Protein AF-A0A0E0DWF3-F1 (afdb_monomer)

Foldseek 3Di:
DDDAAEDEDPAPVVLVVLVVCLVVCVCCCVPVVHYYPCNVLSVLSVQLVVLVCCCVVPLVVVCVVPVPPPVSVVSVVVSVVSNVVSVVPNDVVVCVRVVPDDPDD

Sequence (105 aa):
MSSPRSISLVSIPAIRLAAEFVVAITPKVDYDGWVCNKLEDLRRVRRFDDLLTDLQKRILPMLGNNPDDKAALRNLRTCGYAMWSVRQHAHPSLHNLVGFSTPTR

Mean predicted aligned error: 8.83 Å

Secondary structure (DSSP, 8-state):
-PPPPEE---S-GGGTTHHHHHHHHHHHHHTT--EETTHHHHHHHHHHHHHHHHIIIIIHHHHHH-TT-HHHHHHHHHHHHHHHHHHHSS-THHHHHTT--PPP-

Radius of gyration: 17.65 Å; Cα contacts (8 Å, |Δi|>4): 80; chains: 1; bounding box: 38×37×52 Å

Organism: NCBI:txid40149

Structure (mmCIF, N/CA/C/O backbone):
data_AF-A0A0E0DWF3-F1
#
_entry.id   AF-A0A0E0DWF3-F1
#
loop_
_atom_site.group_PDB
_atom_site.id
_atom_site.type_symbol
_atom_site.label_atom_id
_atom_site.label_alt_id
_atom_site.label_comp_id
_atom_site.label_asym_id
_atom_site.label_entity_id
_atom_site.label_seq_id
_atom_site.pdbx_PDB_ins_code
_atom_site.Cartn_x
_atom_site.Cartn_y
_atom_site.Cartn_z
_atom_site.occupancy
_atom_site.B_iso_or_equiv
_atom_site.auth_seq_id
_atom_site.auth_comp_id
_atom_site.auth_asym_id
_atom_site.auth_atom_id
_atom_site.pdbx_PDB_model_num
ATOM 1 N N . MET A 1 1 ? -18.322 13.484 31.517 1.00 48.06 1 MET A N 1
ATOM 2 C CA . MET A 1 1 ? -17.519 13.246 30.299 1.00 48.06 1 MET A CA 1
ATOM 3 C C . MET A 1 1 ? -17.926 11.898 29.737 1.00 48.06 1 MET A C 1
ATOM 5 O O . MET A 1 1 ? -17.796 10.907 30.442 1.00 48.06 1 MET A O 1
ATOM 9 N N . SER A 1 2 ? -18.509 11.867 28.541 1.00 61.03 2 SER A N 1
ATOM 1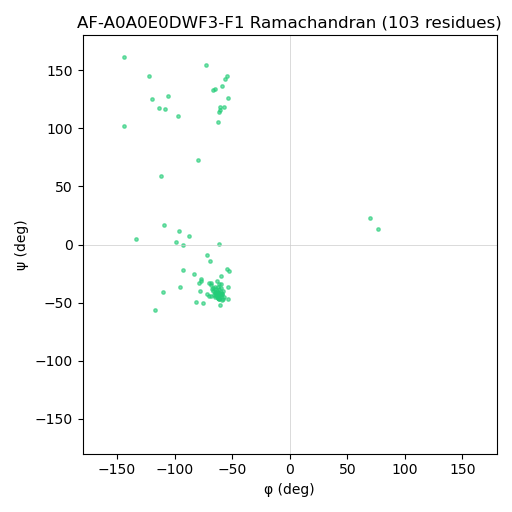0 C CA . SER A 1 2 ? -18.847 10.625 27.838 1.00 61.03 2 SER A CA 1
ATOM 11 C C . SER A 1 2 ? -17.555 9.883 27.497 1.00 61.03 2 SER A C 1
ATOM 13 O O . SER A 1 2 ? -16.606 10.507 27.024 1.00 61.03 2 SER A O 1
ATOM 15 N N . SER A 1 3 ? -17.497 8.574 27.744 1.00 63.84 3 SER A N 1
ATOM 16 C CA . SER A 1 3 ? -16.345 7.757 27.353 1.00 63.84 3 SER A CA 1
ATOM 17 C C . SER A 1 3 ? -16.081 7.878 25.843 1.00 63.84 3 SER A C 1
ATOM 19 O O . SER A 1 3 ? -17.044 7.948 25.070 1.00 63.84 3 SER A O 1
ATOM 21 N N . PRO A 1 4 ? -14.807 7.906 25.405 1.00 76.25 4 PRO A N 1
ATOM 22 C CA . PRO A 1 4 ? -14.476 7.985 23.989 1.00 76.25 4 PRO A CA 1
ATOM 23 C C . PRO A 1 4 ? -15.072 6.791 23.243 1.00 76.25 4 PRO A C 1
ATOM 25 O O . PRO A 1 4 ? -15.020 5.651 23.714 1.00 76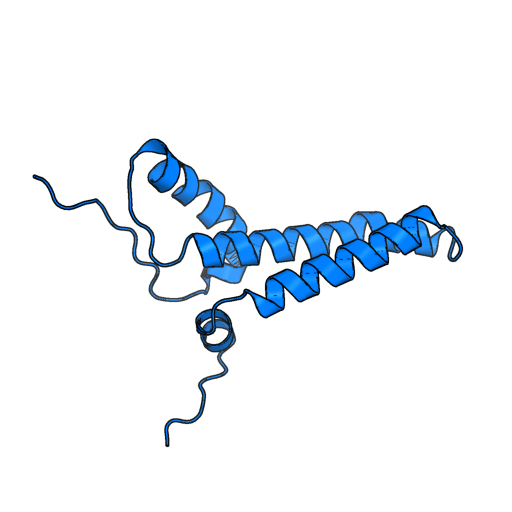.25 4 PRO A O 1
ATOM 28 N N . ARG A 1 5 ? -15.653 7.058 22.070 1.00 83.44 5 ARG A N 1
ATOM 29 C CA . ARG A 1 5 ? -16.174 6.002 21.198 1.00 83.44 5 ARG A CA 1
ATOM 30 C C . ARG A 1 5 ? -15.003 5.165 20.691 1.00 83.44 5 ARG A C 1
ATOM 32 O O . ARG A 1 5 ? -13.991 5.714 20.252 1.00 83.44 5 ARG A O 1
ATOM 39 N N . SER A 1 6 ? -15.135 3.844 20.755 1.00 84.38 6 SER A N 1
ATOM 40 C CA . SER A 1 6 ? -14.064 2.917 20.397 1.00 84.38 6 SER A CA 1
ATOM 41 C C . SER A 1 6 ? -14.485 1.945 19.297 1.00 84.38 6 SER A C 1
ATOM 43 O O . SER A 1 6 ? -15.634 1.512 19.217 1.00 84.38 6 SER A O 1
ATOM 45 N N . ILE A 1 7 ? -13.531 1.611 18.430 1.00 79.62 7 ILE A N 1
ATOM 46 C CA . ILE A 1 7 ? -13.642 0.556 17.420 1.00 79.62 7 ILE A CA 1
ATOM 47 C C . ILE A 1 7 ? -12.650 -0.534 17.807 1.00 79.62 7 ILE A C 1
ATOM 49 O O . ILE A 1 7 ? -11.440 -0.298 17.827 1.00 79.62 7 ILE A O 1
ATOM 53 N N . SER A 1 8 ? -13.167 -1.728 18.097 1.00 79.88 8 SER A N 1
ATOM 54 C CA . SER A 1 8 ? -12.354 -2.911 18.376 1.00 79.88 8 SER A CA 1
ATOM 55 C C . SER A 1 8 ? -12.445 -3.893 17.216 1.00 79.88 8 SER A C 1
ATOM 57 O O . SER A 1 8 ? -13.517 -4.424 16.927 1.00 79.88 8 SER A O 1
ATOM 59 N N . LEU A 1 9 ? -11.316 -4.139 16.551 1.00 72.88 9 LEU A N 1
ATOM 60 C CA . LEU A 1 9 ? -11.202 -5.184 15.535 1.00 72.88 9 LEU A CA 1
ATOM 61 C C . LEU A 1 9 ? -10.598 -6.440 16.175 1.00 72.88 9 LEU A C 1
ATOM 63 O O . LEU A 1 9 ? -9.433 -6.440 16.578 1.00 72.88 9 LEU A O 1
ATOM 67 N N . VAL A 1 10 ? -11.422 -7.486 16.310 1.00 63.50 10 VAL A N 1
ATOM 68 C CA . VAL A 1 10 ? -11.116 -8.714 17.073 1.00 63.50 10 VAL A CA 1
ATOM 69 C C . VAL A 1 10 ? -10.201 -9.674 16.302 1.00 63.50 10 VAL A C 1
ATOM 71 O O . VAL A 1 10 ? -9.363 -10.340 16.902 1.00 63.50 10 VAL A O 1
ATOM 74 N N . SER A 1 11 ? -10.309 -9.731 14.973 1.00 60.19 11 SER A N 1
ATOM 75 C CA . SER A 1 11 ? -9.450 -10.557 14.119 1.00 60.19 11 SER A CA 1
ATOM 76 C C . SER A 1 11 ? -9.145 -9.855 12.797 1.00 60.19 11 SER A C 1
ATOM 78 O O . SER A 1 11 ? -9.834 -8.909 12.407 1.00 60.19 11 SER A O 1
ATOM 80 N N . ILE A 1 12 ? -8.092 -10.309 12.106 1.00 53.97 12 ILE A N 1
ATOM 81 C CA . ILE A 1 12 ? -7.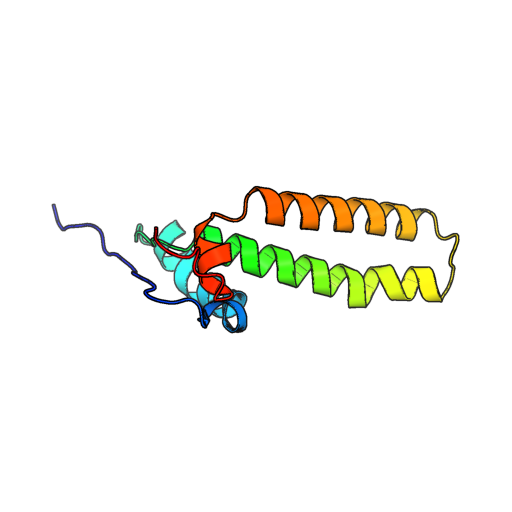633 -9.715 10.843 1.00 53.97 12 ILE A CA 1
ATOM 82 C C . ILE A 1 12 ? -7.857 -10.651 9.632 1.00 53.97 12 ILE A C 1
ATOM 84 O O . ILE A 1 12 ? -6.947 -10.905 8.853 1.00 53.97 12 ILE A O 1
ATOM 88 N N . PRO A 1 13 ? -9.108 -11.068 9.341 1.00 53.47 13 PRO A N 1
ATOM 89 C CA . PRO A 1 13 ? -9.566 -11.147 7.951 1.00 53.47 13 PRO A CA 1
ATOM 90 C C . PRO A 1 13 ? -9.381 -9.795 7.236 1.00 53.47 13 PRO A C 1
ATOM 92 O O . PRO A 1 13 ? -9.265 -9.727 6.015 1.00 53.47 13 PRO A O 1
ATOM 95 N N . ALA A 1 14 ? -9.283 -8.717 8.020 1.00 53.56 14 ALA A N 1
ATOM 96 C CA . ALA A 1 14 ? -9.040 -7.350 7.605 1.00 53.56 14 ALA A CA 1
ATOM 97 C C . ALA A 1 14 ? -7.699 -7.090 6.889 1.00 53.56 14 ALA A C 1
ATOM 99 O O . ALA A 1 14 ? -7.511 -5.959 6.485 1.00 53.56 14 ALA A O 1
ATOM 100 N N . ILE A 1 15 ? -6.799 -8.063 6.653 1.00 54.28 15 ILE A N 1
ATOM 101 C CA . ILE A 1 15 ? -5.696 -7.858 5.686 1.00 54.28 15 ILE A CA 1
ATOM 102 C C . ILE A 1 15 ? -6.263 -7.776 4.264 1.00 54.28 15 ILE A C 1
ATOM 104 O O . ILE A 1 15 ? -5.915 -6.857 3.529 1.00 54.28 15 ILE A O 1
ATOM 108 N N . ARG A 1 16 ? -7.194 -8.674 3.895 1.00 63.91 16 ARG A N 1
ATOM 109 C CA . ARG A 1 16 ? -7.829 -8.653 2.561 1.00 63.91 16 ARG A CA 1
ATOM 110 C C . ARG A 1 16 ? -8.640 -7.380 2.330 1.00 63.91 16 ARG A C 1
ATOM 112 O O . ARG A 1 16 ? -8.735 -6.923 1.203 1.00 63.91 16 ARG A O 1
ATOM 119 N N . LEU A 1 17 ? -9.205 -6.825 3.401 1.00 71.56 17 LEU A N 1
ATOM 120 C CA . LEU A 1 17 ? -10.046 -5.627 3.373 1.00 71.56 17 LEU A CA 1
ATOM 121 C C . LEU A 1 17 ? -9.342 -4.411 3.999 1.00 71.56 17 LEU A C 1
ATOM 123 O O . LEU A 1 17 ? -10.002 -3.443 4.365 1.00 71.56 17 LEU A O 1
ATOM 127 N N . ALA A 1 18 ? -8.013 -4.443 4.172 1.00 76.19 18 ALA A N 1
ATOM 128 C CA . ALA A 1 18 ? -7.294 -3.419 4.940 1.00 76.19 18 ALA A CA 1
ATOM 129 C C . ALA A 1 18 ? -7.508 -2.031 4.345 1.00 76.19 18 ALA A C 1
ATOM 131 O O . ALA A 1 18 ? -7.773 -1.077 5.073 1.00 76.19 18 ALA A O 1
ATOM 132 N N . ALA A 1 19 ? -7.456 -1.933 3.016 1.00 79.25 19 ALA A N 1
ATOM 133 C CA . ALA A 1 19 ? -7.725 -0.700 2.296 1.00 79.25 19 ALA A CA 1
ATOM 134 C C . ALA A 1 19 ? -9.129 -0.151 2.604 1.00 79.25 19 ALA A C 1
ATOM 136 O O . ALA A 1 19 ? -9.261 1.026 2.943 1.00 79.25 19 ALA A O 1
ATOM 137 N N . GLU A 1 20 ? -10.153 -1.006 2.568 1.00 83.25 20 GLU A N 1
ATOM 138 C CA . GLU A 1 20 ? -11.547 -0.641 2.848 1.00 83.25 20 GLU A CA 1
ATOM 139 C C . GLU A 1 20 ? -11.732 -0.184 4.300 1.00 83.25 20 GLU A C 1
ATOM 141 O O . GLU A 1 20 ? -12.329 0.863 4.557 1.00 83.25 20 GLU A O 1
ATOM 146 N N . PHE A 1 21 ? -11.146 -0.905 5.259 1.00 83.69 21 PHE A N 1
ATOM 147 C CA . PHE A 1 21 ? -11.189 -0.519 6.668 1.00 83.69 21 PHE A CA 1
ATOM 148 C C . PHE A 1 21 ? -10.450 0.793 6.935 1.00 83.69 21 PHE A C 1
ATOM 150 O O . PHE A 1 21 ? -10.965 1.626 7.678 1.00 83.69 21 PHE A O 1
ATOM 157 N N . VAL A 1 22 ? -9.282 1.024 6.323 1.00 87.88 22 VAL A N 1
ATOM 158 C CA . VAL A 1 22 ? -8.577 2.310 6.449 1.00 87.88 22 VAL A CA 1
ATOM 159 C C . VAL A 1 22 ? -9.462 3.443 5.935 1.00 87.88 22 VAL A C 1
ATOM 161 O O . VAL A 1 22 ? -9.570 4.460 6.614 1.00 87.88 22 VAL A O 1
ATOM 164 N N . VAL A 1 23 ? -10.125 3.278 4.786 1.00 88.38 23 VAL A N 1
ATOM 165 C CA . VAL A 1 23 ? -11.039 4.295 4.237 1.00 88.38 23 VAL A CA 1
ATOM 166 C C . VAL A 1 23 ? -12.226 4.551 5.172 1.00 88.38 23 VAL A C 1
ATOM 168 O O . VAL A 1 23 ? -12.568 5.704 5.415 1.00 88.38 23 VAL A O 1
ATOM 171 N N . ALA A 1 24 ? -12.823 3.504 5.742 1.00 86.56 24 ALA A N 1
ATOM 172 C CA . ALA A 1 24 ? -14.006 3.633 6.594 1.00 86.56 24 ALA A CA 1
ATOM 173 C C . ALA A 1 24 ? -13.710 4.140 8.022 1.00 86.56 24 ALA A C 1
ATOM 175 O O . ALA A 1 24 ? -14.563 4.785 8.637 1.00 86.56 24 ALA A O 1
ATOM 176 N N . ILE A 1 25 ? -12.535 3.820 8.579 1.00 87.69 25 ILE A N 1
ATOM 177 C CA . ILE A 1 25 ? -12.175 4.101 9.981 1.00 87.69 25 ILE A CA 1
ATOM 178 C C . ILE A 1 25 ? -11.392 5.407 10.120 1.00 87.69 25 ILE A C 1
ATOM 180 O O . ILE A 1 25 ? -11.604 6.121 11.099 1.00 87.69 25 ILE A O 1
ATOM 184 N N . THR A 1 26 ? -10.521 5.745 9.161 1.00 88.88 26 THR A N 1
ATOM 185 C CA . THR A 1 26 ? -9.654 6.935 9.256 1.00 88.88 26 THR A CA 1
ATOM 186 C C . THR A 1 26 ? -10.442 8.221 9.529 1.00 88.88 26 THR A C 1
ATOM 188 O O . THR A 1 26 ? -10.078 8.911 10.476 1.00 88.88 26 THR A O 1
ATOM 191 N N . PRO A 1 27 ? -11.561 8.523 8.834 1.00 89.75 27 PRO A N 1
ATOM 192 C CA . PRO A 1 27 ? -12.323 9.740 9.111 1.00 89.75 27 PRO A CA 1
ATOM 193 C C . PRO A 1 27 ? -12.899 9.782 10.533 1.00 89.75 27 PRO A C 1
ATOM 195 O O . PRO A 1 27 ? -12.895 10.824 11.180 1.00 89.75 27 PRO A O 1
ATOM 198 N N . LYS A 1 28 ? -13.339 8.632 11.056 1.00 86.94 28 LYS A N 1
ATOM 199 C CA . LYS A 1 28 ? -13.905 8.534 12.410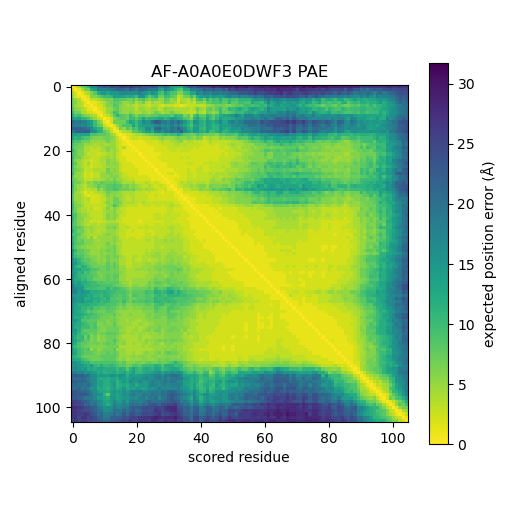 1.00 86.94 28 LYS A CA 1
ATOM 200 C C . LYS A 1 28 ? -12.846 8.765 13.488 1.00 86.94 28 LYS A C 1
ATOM 202 O O . LYS A 1 28 ? -13.140 9.308 14.547 1.00 86.94 28 LYS A O 1
ATOM 207 N N . VAL A 1 29 ? -11.614 8.329 13.239 1.00 87.19 29 VAL A N 1
ATOM 208 C CA . VAL A 1 29 ? -10.509 8.499 14.190 1.00 87.19 29 VAL A CA 1
ATOM 209 C C . VAL A 1 29 ? -9.912 9.902 14.092 1.00 87.19 29 VAL A C 1
ATOM 211 O O . VAL A 1 29 ? -9.797 10.576 15.110 1.00 87.19 29 VAL A O 1
ATOM 214 N N . ASP A 1 30 ? -9.597 10.362 12.880 1.00 87.81 30 ASP A N 1
ATOM 215 C CA . ASP A 1 30 ? -8.881 11.622 12.662 1.00 87.81 30 ASP A CA 1
ATOM 216 C C . ASP A 1 30 ? -9.786 12.861 12.830 1.00 87.81 30 ASP A C 1
ATOM 218 O O . ASP A 1 30 ? -9.293 13.911 13.239 1.00 87.81 30 ASP A O 1
ATOM 222 N N . TYR A 1 31 ? -11.096 12.757 12.552 1.00 87.00 31 TYR A N 1
ATOM 223 C CA . TYR A 1 31 ? -12.032 13.893 12.637 1.00 87.00 31 TYR A CA 1
ATOM 224 C C . TYR A 1 31 ? -13.028 13.789 13.795 1.00 87.00 31 TYR A C 1
ATOM 226 O O . TYR A 1 31 ? -13.274 14.784 14.473 1.00 87.00 31 TYR A O 1
ATOM 234 N N . ASP A 1 32 ? -13.571 12.597 14.065 1.00 85.88 32 ASP A N 1
ATOM 235 C CA . ASP A 1 32 ? -14.600 12.423 15.104 1.00 85.88 32 ASP A CA 1
ATOM 236 C C . ASP A 1 32 ? -14.019 12.039 16.483 1.00 85.88 32 ASP A C 1
ATOM 238 O O . ASP A 1 32 ? -14.771 11.832 17.440 1.00 85.88 32 ASP A O 1
ATOM 242 N N . GLY A 1 33 ? -12.692 11.898 16.596 1.00 84.94 33 GLY A N 1
ATOM 243 C CA . GLY A 1 33 ? -11.991 11.596 17.850 1.00 84.94 33 GLY A CA 1
ATOM 244 C C . GLY A 1 33 ? -12.213 10.177 18.387 1.00 84.94 33 GLY A C 1
ATOM 245 O O . GLY A 1 33 ? -12.076 9.941 19.590 1.00 84.94 33 GLY A O 1
ATOM 246 N N . TRP A 1 34 ? -12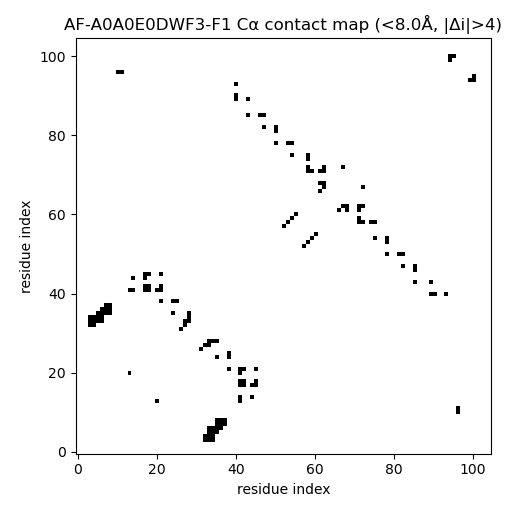.593 9.223 17.531 1.00 89.44 34 TRP A N 1
ATOM 247 C CA . TRP A 1 34 ? -12.750 7.824 17.934 1.00 89.44 34 TRP A CA 1
ATOM 248 C C . TRP A 1 34 ? -11.387 7.168 18.153 1.00 89.44 34 TRP A C 1
ATOM 250 O O . TRP A 1 34 ? -10.395 7.525 17.527 1.00 89.44 34 TRP A O 1
ATOM 260 N N . VAL A 1 35 ? -11.343 6.134 18.991 1.00 87.62 35 VAL A N 1
ATOM 261 C CA . VAL A 1 35 ? -10.126 5.341 19.211 1.00 87.62 35 VAL A CA 1
ATOM 262 C C . VAL A 1 35 ? -10.260 3.989 18.519 1.00 87.62 35 VAL A C 1
ATOM 264 O O . VAL A 1 35 ? -11.226 3.262 18.748 1.00 87.62 35 VAL A O 1
ATOM 267 N N . CYS A 1 36 ? -9.279 3.613 17.695 1.00 85.19 36 CYS A N 1
ATOM 268 C CA . CYS A 1 36 ? -9.217 2.289 17.075 1.00 85.19 36 CYS A CA 1
ATOM 269 C C . CYS A 1 36 ? -7.938 1.556 17.480 1.00 85.19 36 CYS A C 1
ATOM 271 O O . CYS A 1 36 ? -6.830 2.039 17.260 1.00 85.19 36 CYS A O 1
ATOM 273 N N . ASN A 1 37 ? -8.093 0.346 18.016 1.00 82.50 37 ASN A N 1
ATOM 274 C CA . ASN A 1 37 ? -6.988 -0.470 18.526 1.00 82.50 37 ASN A CA 1
ATOM 275 C C . ASN A 1 37 ? -6.070 -1.065 17.437 1.00 82.50 37 ASN A C 1
ATOM 277 O O . ASN A 1 37 ? -5.050 -1.664 17.774 1.00 82.50 37 ASN A O 1
ATOM 281 N N . LYS A 1 38 ? -6.438 -0.953 16.153 1.00 79.38 38 LYS A N 1
ATOM 282 C CA . LYS A 1 38 ? -5.732 -1.576 15.017 1.00 79.38 38 LYS A CA 1
ATOM 283 C C . LYS A 1 38 ? -5.492 -0.644 13.827 1.00 79.38 38 LYS A C 1
ATOM 285 O O . LYS A 1 38 ? -4.984 -1.106 12.811 1.00 79.38 38 LYS A O 1
ATOM 290 N N . LEU A 1 39 ? -5.831 0.646 13.915 1.00 84.44 39 LEU A N 1
ATOM 291 C CA . LEU A 1 39 ? -5.749 1.550 12.758 1.00 84.44 39 LEU A CA 1
ATOM 292 C C . LEU A 1 39 ? -4.327 1.656 12.186 1.00 84.44 39 LEU A C 1
ATOM 294 O O . LEU A 1 39 ? -4.155 1.592 10.973 1.00 84.44 39 LEU A O 1
ATOM 298 N N . GLU A 1 40 ? -3.310 1.752 13.040 1.00 83.25 40 GLU A N 1
ATOM 299 C CA . GLU A 1 40 ? -1.911 1.798 12.593 1.00 83.25 40 GLU A CA 1
ATOM 300 C C . GLU A 1 40 ? -1.474 0.497 11.905 1.00 83.25 40 GLU A C 1
ATOM 302 O O . GLU A 1 40 ? -0.789 0.532 10.884 1.00 83.25 40 GLU A O 1
ATOM 307 N N . ASP A 1 41 ? -1.926 -0.659 12.399 1.00 79.50 41 ASP A N 1
ATOM 308 C CA . ASP A 1 41 ? -1.667 -1.949 11.751 1.00 79.50 41 ASP A CA 1
ATOM 309 C C . ASP A 1 41 ? -2.347 -2.015 10.372 1.00 79.50 41 ASP A C 1
ATOM 311 O O . ASP A 1 41 ? -1.725 -2.430 9.395 1.00 79.50 41 ASP A O 1
ATOM 315 N N . LEU A 1 42 ? -3.587 -1.527 10.255 1.00 82.06 42 LEU A N 1
ATOM 316 C CA . LEU A 1 42 ? -4.304 -1.442 8.979 1.00 82.06 42 LEU A CA 1
ATOM 317 C C . LEU A 1 42 ? -3.614 -0.498 7.982 1.00 82.06 42 LEU A C 1
ATOM 319 O O . LEU A 1 42 ? -3.469 -0.844 6.808 1.00 82.06 42 LEU A O 1
ATOM 323 N N . ARG A 1 43 ? -3.145 0.671 8.440 1.00 86.00 43 ARG A N 1
ATOM 324 C CA . ARG A 1 43 ? -2.375 1.626 7.622 1.00 86.00 43 ARG A CA 1
ATOM 325 C C . ARG A 1 43 ? -1.085 0.989 7.096 1.00 86.00 43 ARG A C 1
ATOM 327 O O . ARG A 1 43 ? -0.759 1.166 5.924 1.00 86.00 43 ARG A O 1
ATOM 334 N N . ARG A 1 44 ? -0.386 0.196 7.917 1.00 83.88 44 ARG A N 1
ATOM 335 C CA . ARG A 1 44 ? 0.819 -0.548 7.501 1.00 83.88 44 ARG A CA 1
ATOM 336 C C . ARG A 1 44 ? 0.518 -1.617 6.456 1.00 83.88 44 ARG A C 1
ATOM 338 O O . ARG A 1 44 ? 1.237 -1.692 5.465 1.00 83.88 44 ARG A O 1
ATOM 345 N N . VAL A 1 45 ? -0.541 -2.409 6.643 1.00 82.06 45 VAL A N 1
ATOM 346 C CA . VAL A 1 45 ? -0.952 -3.422 5.654 1.00 82.06 45 VAL A CA 1
ATOM 347 C C . VAL A 1 45 ? -1.307 -2.763 4.324 1.00 82.06 45 VAL A C 1
ATOM 349 O O . VAL A 1 45 ? -0.797 -3.180 3.289 1.00 82.06 45 VAL A O 1
ATOM 352 N N . ARG A 1 46 ? -2.103 -1.687 4.348 1.00 85.88 46 ARG A N 1
ATOM 353 C CA . ARG A 1 46 ? -2.422 -0.912 3.141 1.00 85.88 46 ARG A CA 1
ATOM 354 C C . ARG A 1 46 ? -1.159 -0.387 2.459 1.00 85.88 46 ARG A C 1
ATOM 356 O O . ARG A 1 46 ? -1.005 -0.539 1.256 1.00 85.88 46 ARG A O 1
ATOM 363 N N . ARG A 1 47 ? -0.221 0.175 3.228 1.00 88.00 47 ARG A N 1
ATOM 364 C CA . ARG A 1 47 ? 1.053 0.661 2.685 1.00 88.00 47 ARG A CA 1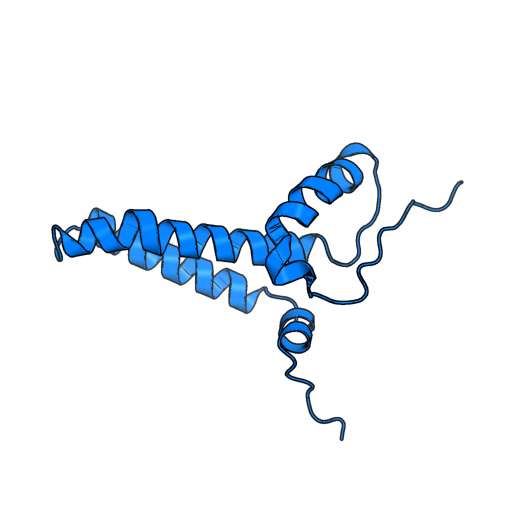
ATOM 365 C C . ARG A 1 47 ? 1.859 -0.454 2.017 1.00 88.00 47 ARG A C 1
ATOM 367 O O . ARG A 1 47 ? 2.523 -0.199 1.019 1.00 88.00 47 ARG A O 1
ATOM 374 N N . PHE A 1 48 ? 1.832 -1.665 2.566 1.00 86.19 48 PHE A N 1
ATOM 375 C CA . PHE A 1 48 ? 2.491 -2.818 1.957 1.00 86.19 48 PHE A CA 1
ATOM 376 C C . PHE A 1 48 ? 1.843 -3.210 0.621 1.00 86.19 48 PHE A C 1
ATOM 378 O O . PHE A 1 48 ? 2.557 -3.444 -0.352 1.00 86.19 48 PHE A O 1
ATOM 385 N N . ASP A 1 49 ? 0.511 -3.221 0.558 1.00 86.31 49 ASP A N 1
ATOM 386 C CA . ASP A 1 49 ? -0.252 -3.495 -0.667 1.00 86.31 49 ASP A CA 1
ATOM 387 C C . ASP A 1 49 ? 0.007 -2.448 -1.768 1.00 86.31 49 ASP A C 1
ATOM 389 O O . ASP A 1 49 ? 0.276 -2.796 -2.922 1.00 86.31 49 ASP A O 1
ATOM 393 N N . ASP A 1 50 ? 0.061 -1.163 -1.397 1.00 89.31 50 ASP A N 1
ATOM 394 C CA . ASP A 1 50 ? 0.436 -0.074 -2.308 1.00 89.31 50 ASP A CA 1
ATOM 395 C C . ASP A 1 50 ? 1.845 -0.297 -2.893 1.00 89.31 50 ASP A C 1
ATOM 397 O O . ASP A 1 50 ? 2.067 -0.120 -4.091 1.00 89.31 50 ASP A O 1
ATOM 401 N N . LEU A 1 51 ? 2.808 -0.727 -2.064 1.00 91.75 51 LEU A N 1
ATOM 402 C CA . LEU A 1 51 ? 4.180 -1.013 -2.500 1.00 91.75 51 LEU A CA 1
ATOM 403 C C . LEU A 1 51 ? 4.249 -2.219 -3.448 1.00 91.75 51 LEU A C 1
ATOM 405 O O . LEU A 1 51 ? 5.003 -2.177 -4.421 1.00 91.75 51 LEU A O 1
ATOM 409 N N . LEU A 1 52 ? 3.476 -3.279 -3.188 1.00 91.25 52 LEU A N 1
ATOM 410 C CA . LEU A 1 52 ? 3.374 -4.431 -4.091 1.00 91.25 52 LEU A CA 1
ATOM 411 C C . LEU A 1 52 ? 2.777 -4.024 -5.439 1.00 91.25 52 LEU A C 1
ATOM 413 O O . LEU A 1 52 ? 3.287 -4.427 -6.486 1.00 91.25 52 LEU A O 1
ATOM 417 N N . THR A 1 53 ? 1.745 -3.182 -5.415 1.00 92.44 53 THR A N 1
ATOM 418 C CA . THR A 1 53 ? 1.122 -2.638 -6.624 1.00 92.44 53 THR A CA 1
ATOM 419 C C . THR A 1 53 ? 2.116 -1.802 -7.430 1.00 92.44 53 THR A C 1
ATOM 421 O O . THR A 1 53 ? 2.229 -1.994 -8.641 1.00 92.44 53 THR A O 1
ATOM 424 N N . ASP A 1 54 ? 2.880 -0.923 -6.775 1.00 92.94 54 ASP A N 1
ATOM 425 C CA . ASP A 1 54 ? 3.924 -0.113 -7.416 1.00 92.94 54 ASP A CA 1
ATOM 426 C C . ASP A 1 54 ? 5.020 -0.990 -8.044 1.00 92.94 54 ASP A C 1
ATOM 428 O O . ASP A 1 54 ? 5.458 -0.744 -9.174 1.00 92.94 54 ASP A O 1
ATOM 432 N N . LEU A 1 55 ? 5.441 -2.046 -7.340 1.00 95.19 55 LEU A N 1
ATOM 433 C CA . LEU A 1 55 ? 6.409 -3.011 -7.852 1.00 95.19 55 LEU A CA 1
ATOM 434 C C . LEU A 1 55 ? 5.885 -3.698 -9.121 1.00 95.19 55 LEU A C 1
ATOM 436 O O . LEU A 1 55 ? 6.564 -3.682 -10.147 1.00 95.19 55 LEU A O 1
ATOM 440 N N . GLN A 1 56 ? 4.671 -4.251 -9.070 1.00 96.00 56 GLN A N 1
ATOM 441 C CA . GLN A 1 56 ? 4.077 -5.022 -10.166 1.00 96.00 56 GLN A CA 1
ATOM 442 C C . GLN A 1 56 ? 3.705 -4.174 -11.382 1.00 96.00 56 GLN A C 1
ATOM 444 O O . GLN A 1 56 ? 3.952 -4.589 -12.511 1.00 96.00 56 GLN A O 1
ATOM 449 N N . LYS A 1 57 ? 3.088 -3.007 -11.173 1.00 96.12 57 LYS A N 1
ATOM 450 C CA . LYS A 1 57 ? 2.504 -2.210 -12.263 1.00 96.12 57 LYS A CA 1
ATOM 451 C C . LYS A 1 57 ? 3.447 -1.160 -12.832 1.00 96.12 57 LYS A C 1
ATOM 453 O O . LYS A 1 57 ? 3.229 -0.722 -13.957 1.00 96.12 57 LYS A O 1
ATOM 458 N N . ARG A 1 58 ? 4.467 -0.736 -12.079 1.00 94.31 58 ARG A N 1
ATOM 459 C CA . ARG A 1 58 ? 5.385 0.330 -12.511 1.00 94.31 58 ARG A CA 1
ATOM 460 C C . ARG A 1 58 ? 6.815 -0.164 -12.661 1.00 94.31 58 ARG A C 1
ATOM 462 O O . ARG A 1 58 ? 7.393 -0.023 -13.730 1.00 94.31 58 ARG A O 1
ATOM 469 N N . ILE A 1 59 ? 7.389 -0.743 -11.610 1.00 95.50 59 ILE A N 1
ATOM 470 C CA . ILE A 1 59 ? 8.834 -1.012 -11.566 1.00 95.50 59 ILE A CA 1
ATOM 471 C C . ILE A 1 59 ? 9.214 -2.209 -12.444 1.00 95.50 59 ILE A C 1
ATOM 473 O O . ILE A 1 59 ? 10.118 -2.092 -13.270 1.00 95.50 59 ILE A O 1
ATOM 477 N N . LEU A 1 60 ? 8.525 -3.345 -12.296 1.00 95.38 60 LEU A N 1
ATOM 478 C CA . LEU A 1 60 ? 8.834 -4.553 -13.067 1.00 95.38 60 LEU A CA 1
ATOM 479 C C . LEU A 1 60 ? 8.642 -4.363 -14.583 1.00 95.38 60 LEU A C 1
ATOM 481 O O . LEU A 1 60 ? 9.530 -4.782 -15.320 1.00 95.38 60 LEU A O 1
ATOM 485 N N . PRO A 1 61 ? 7.585 -3.687 -15.079 1.00 97.38 61 PRO A N 1
ATOM 486 C CA . PRO A 1 61 ? 7.459 -3.398 -16.507 1.00 97.38 61 PRO A CA 1
ATOM 487 C C . PRO A 1 61 ? 8.595 -2.530 -17.064 1.00 97.38 61 PRO A C 1
ATOM 489 O O . PRO A 1 61 ? 9.071 -2.793 -18.165 1.00 97.38 61 PRO A O 1
ATOM 492 N N . MET A 1 62 ? 9.075 -1.532 -16.308 1.00 95.81 62 MET A N 1
ATOM 493 C CA . MET A 1 62 ? 10.219 -0.712 -16.737 1.00 95.81 62 MET A CA 1
ATOM 494 C C . MET A 1 62 ? 11.486 -1.559 -16.898 1.00 95.81 62 MET A C 1
ATOM 496 O O . MET A 1 62 ? 12.152 -1.465 -17.924 1.00 95.81 62 MET A O 1
ATOM 500 N N . LEU A 1 63 ? 11.773 -2.431 -15.925 1.00 95.19 63 LEU A N 1
ATOM 501 C CA . LEU A 1 63 ? 12.924 -3.341 -15.977 1.00 95.19 63 LEU A CA 1
ATOM 502 C C . LEU A 1 63 ? 12.776 -4.426 -17.050 1.00 95.19 63 LEU A C 1
ATOM 504 O O . LEU A 1 63 ? 13.766 -4.837 -17.642 1.00 95.19 63 LEU A O 1
ATOM 508 N N . GLY A 1 64 ? 11.549 -4.883 -17.313 1.00 96.12 64 GLY A N 1
ATOM 509 C CA . GLY A 1 64 ? 11.263 -5.830 -18.390 1.00 96.12 64 GLY A CA 1
ATOM 510 C C . GLY A 1 64 ? 11.532 -5.241 -19.777 1.00 96.12 64 GLY A C 1
ATOM 511 O O . GLY A 1 64 ? 12.030 -5.946 -20.648 1.00 96.12 64 GLY A O 1
ATOM 512 N N . ASN A 1 65 ? 11.252 -3.946 -19.965 1.00 95.88 65 ASN A N 1
ATOM 513 C CA . ASN A 1 65 ? 11.539 -3.231 -21.211 1.00 95.88 65 ASN A CA 1
ATOM 514 C C . ASN A 1 65 ? 13.022 -2.859 -21.347 1.00 95.88 65 ASN A C 1
ATOM 516 O O . ASN A 1 65 ? 13.575 -2.921 -22.443 1.00 95.88 65 ASN A O 1
ATOM 520 N N . ASN A 1 66 ? 13.658 -2.442 -20.249 1.00 96.19 66 ASN A N 1
ATOM 521 C CA . ASN A 1 66 ? 15.073 -2.097 -20.201 1.00 96.19 66 ASN A CA 1
ATOM 522 C C . ASN A 1 66 ? 15.682 -2.517 -18.848 1.00 96.19 66 ASN A C 1
ATOM 524 O O . ASN A 1 66 ? 15.521 -1.796 -17.856 1.00 96.19 66 ASN A O 1
ATOM 528 N N . PRO A 1 67 ? 16.420 -3.639 -18.801 1.00 95.12 67 PRO A N 1
ATOM 529 C CA . PRO A 1 67 ? 17.020 -4.140 -17.564 1.00 95.12 67 PRO A CA 1
ATOM 530 C C . PRO A 1 67 ? 18.003 -3.167 -16.898 1.00 95.12 67 PRO A C 1
ATOM 532 O O . PRO A 1 67 ? 18.139 -3.176 -15.675 1.00 95.12 67 PRO A O 1
ATOM 535 N N . ASP A 1 68 ? 18.640 -2.297 -17.686 1.00 96.38 68 ASP A N 1
ATOM 536 C CA . ASP A 1 68 ? 19.649 -1.338 -17.222 1.00 96.38 68 ASP A CA 1
ATOM 537 C C . ASP A 1 68 ? 19.070 0.062 -16.950 1.00 96.38 68 ASP A C 1
ATOM 539 O O . ASP A 1 68 ? 19.812 1.034 -16.754 1.00 96.38 68 ASP A O 1
ATOM 543 N N . ASP A 1 69 ? 17.739 0.202 -16.919 1.00 97.12 69 ASP A N 1
ATOM 544 C CA . ASP A 1 69 ? 17.091 1.462 -16.564 1.00 97.12 69 ASP A CA 1
ATOM 545 C C . ASP A 1 69 ? 17.449 1.862 -15.119 1.00 97.12 69 ASP A C 1
ATOM 547 O O . ASP A 1 69 ? 16.940 1.334 -14.124 1.00 97.12 69 ASP A O 1
ATOM 551 N N . LYS A 1 70 ? 18.333 2.858 -15.000 1.00 96.75 70 LYS A N 1
ATOM 552 C CA . LYS A 1 70 ? 18.829 3.374 -13.716 1.00 96.75 70 LYS A CA 1
ATOM 553 C C . LYS A 1 70 ? 17.713 3.911 -12.821 1.00 96.75 70 LYS A C 1
ATOM 555 O O . LYS A 1 70 ? 17.812 3.803 -11.596 1.00 96.75 70 LYS A O 1
ATOM 560 N N . ALA A 1 71 ? 16.670 4.508 -13.397 1.00 94.75 71 ALA A N 1
ATOM 561 C CA . ALA A 1 71 ? 15.544 5.019 -12.626 1.00 94.75 71 ALA A CA 1
ATOM 562 C C . ALA A 1 71 ? 14.706 3.859 -12.077 1.00 94.75 71 ALA A C 1
ATOM 564 O O . ALA A 1 71 ? 14.348 3.865 -10.897 1.00 94.75 71 ALA A O 1
ATOM 565 N N . ALA A 1 72 ? 14.463 2.832 -12.891 1.00 95.06 72 ALA A N 1
ATOM 566 C CA . ALA A 1 72 ? 13.753 1.631 -12.470 1.00 95.06 72 ALA A CA 1
ATOM 567 C C . ALA A 1 72 ? 14.510 0.867 -11.368 1.00 95.06 72 ALA A C 1
ATOM 569 O O . ALA A 1 72 ? 13.913 0.516 -10.350 1.00 95.06 72 ALA A O 1
ATOM 570 N N . LEU A 1 73 ? 15.831 0.703 -11.496 1.00 97.19 73 LEU A N 1
ATOM 571 C CA . LEU A 1 73 ? 16.678 0.073 -10.473 1.00 97.19 73 LEU A CA 1
ATOM 572 C C . LEU A 1 73 ? 16.697 0.865 -9.156 1.00 97.19 73 LEU A C 1
ATOM 574 O O . LEU A 1 73 ? 16.621 0.284 -8.068 1.00 97.19 73 LEU A O 1
ATOM 578 N N . ARG A 1 74 ? 16.745 2.202 -9.226 1.00 97.19 74 ARG A N 1
ATOM 579 C CA . ARG A 1 74 ? 16.618 3.061 -8.039 1.00 97.19 74 ARG A CA 1
ATOM 580 C C . ARG A 1 74 ? 15.258 2.871 -7.368 1.00 97.19 74 ARG A C 1
ATOM 582 O O . ARG A 1 74 ? 15.205 2.688 -6.153 1.00 97.19 74 ARG A O 1
ATOM 589 N N . ASN A 1 75 ? 14.180 2.866 -8.151 1.00 94.75 75 ASN A N 1
ATOM 590 C CA . ASN A 1 75 ? 12.827 2.648 -7.647 1.00 94.75 75 ASN A CA 1
ATOM 591 C C . ASN A 1 75 ? 12.675 1.263 -7.010 1.00 94.75 75 ASN A C 1
ATOM 593 O O . ASN A 1 75 ? 12.076 1.162 -5.942 1.00 94.75 75 ASN A O 1
ATOM 597 N N . LEU A 1 76 ? 13.261 0.220 -7.605 1.00 96.44 76 LEU A N 1
ATOM 598 C CA . LEU A 1 76 ? 13.281 -1.131 -7.046 1.00 96.44 76 LEU A CA 1
ATOM 599 C C . LEU A 1 76 ? 13.950 -1.149 -5.668 1.00 96.44 76 LEU A C 1
ATOM 601 O O . LEU A 1 76 ? 13.380 -1.676 -4.712 1.00 96.44 76 LEU A O 1
ATOM 605 N N . ARG A 1 77 ? 15.123 -0.517 -5.536 1.00 96.56 77 ARG A N 1
ATOM 606 C CA . ARG A 1 77 ? 15.836 -0.423 -4.254 1.00 96.56 77 ARG A CA 1
ATOM 607 C C . ARG A 1 77 ? 15.013 0.316 -3.199 1.00 96.56 77 ARG A C 1
ATOM 609 O O . ARG A 1 77 ? 14.905 -0.153 -2.067 1.00 96.56 77 ARG A O 1
ATOM 616 N N . THR A 1 78 ? 14.422 1.454 -3.561 1.00 95.06 78 THR A N 1
ATOM 617 C CA . THR A 1 78 ? 13.569 2.236 -2.655 1.00 95.06 78 THR A CA 1
ATOM 618 C C . THR A 1 78 ? 12.323 1.453 -2.239 1.00 95.06 78 THR A C 1
ATOM 620 O O . THR A 1 78 ? 11.982 1.438 -1.058 1.00 95.06 78 THR A O 1
ATOM 623 N N . CYS A 1 79 ? 11.675 0.764 -3.179 1.00 93.88 79 CYS A N 1
ATOM 624 C CA . CYS A 1 79 ? 10.507 -0.073 -2.923 1.00 93.88 79 CYS A CA 1
ATOM 625 C C . CYS A 1 79 ? 10.846 -1.226 -1.963 1.00 93.88 79 CYS A C 1
ATOM 627 O O . CYS A 1 79 ? 10.169 -1.399 -0.950 1.00 93.88 79 CYS A O 1
ATOM 629 N N . GLY A 1 80 ? 11.953 -1.936 -2.207 1.00 92.44 80 GLY A N 1
ATOM 630 C CA . GLY A 1 80 ? 12.431 -3.005 -1.328 1.00 92.44 80 GLY A CA 1
ATOM 631 C C . GLY A 1 80 ? 12.745 -2.520 0.090 1.00 92.44 80 GLY A C 1
ATOM 632 O O . GLY A 1 80 ? 12.341 -3.157 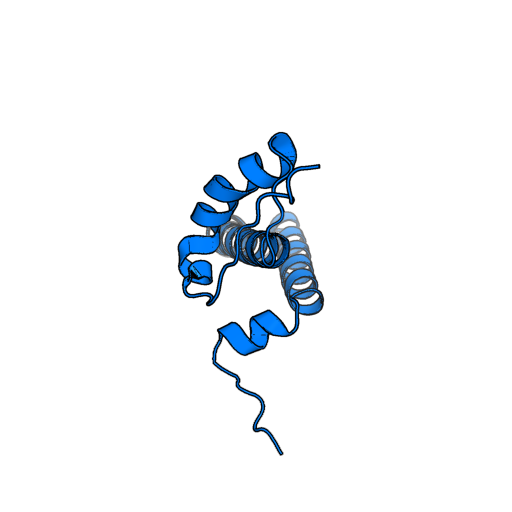1.063 1.00 92.44 80 GLY A O 1
ATOM 633 N N . TYR A 1 81 ? 13.394 -1.358 0.233 1.00 92.94 81 TYR A N 1
ATOM 634 C CA . TYR A 1 81 ? 13.648 -0.763 1.550 1.00 92.94 81 TYR A CA 1
ATOM 635 C C . TYR A 1 81 ? 12.350 -0.384 2.275 1.00 92.94 81 TYR A C 1
ATOM 637 O O . TYR A 1 81 ? 12.204 -0.655 3.467 1.00 92.94 81 TYR A O 1
ATOM 645 N N . ALA A 1 82 ? 11.385 0.199 1.561 1.00 89.88 82 ALA A N 1
ATOM 646 C CA . ALA A 1 82 ? 10.092 0.552 2.133 1.00 89.88 82 ALA A CA 1
ATOM 647 C C . ALA A 1 82 ? 9.321 -0.692 2.610 1.00 89.88 82 ALA A C 1
ATOM 649 O O . ALA A 1 82 ? 8.803 -0.694 3.724 1.00 89.88 82 ALA A O 1
ATOM 650 N N . MET A 1 83 ? 9.305 -1.772 1.821 1.00 89.31 83 MET A N 1
ATOM 651 C CA . MET A 1 83 ? 8.701 -3.051 2.219 1.00 89.31 83 MET A CA 1
ATOM 652 C C . MET A 1 83 ? 9.390 -3.646 3.454 1.00 89.31 83 MET A C 1
ATOM 654 O O . MET A 1 83 ? 8.719 -4.114 4.375 1.00 89.31 83 MET A O 1
ATOM 658 N N . TRP A 1 84 ? 10.725 -3.599 3.503 1.00 86.75 84 TRP A N 1
ATOM 659 C CA . TRP A 1 84 ? 11.492 -4.050 4.663 1.00 86.75 84 TRP A CA 1
ATOM 660 C C . TRP A 1 84 ? 11.167 -3.230 5.917 1.00 86.75 84 TRP A C 1
ATOM 662 O O . TRP A 1 84 ? 10.900 -3.809 6.967 1.00 86.75 84 TRP A O 1
ATOM 672 N N . SER A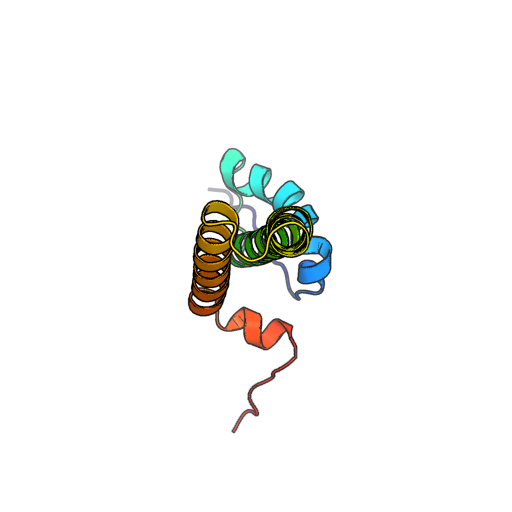 1 85 ? 11.114 -1.902 5.806 1.00 85.81 85 SER A N 1
ATOM 673 C CA . SER A 1 85 ? 10.767 -1.011 6.919 1.00 85.81 85 SER A CA 1
ATOM 674 C C . SER A 1 85 ? 9.355 -1.288 7.444 1.00 85.81 85 SER A C 1
ATOM 676 O O . SER A 1 85 ? 9.169 -1.444 8.652 1.00 85.81 85 SER A O 1
ATOM 678 N N . VAL A 1 86 ? 8.371 -1.461 6.551 1.00 84.25 86 VAL A N 1
ATOM 679 C CA . VAL A 1 86 ? 7.004 -1.845 6.942 1.00 84.25 86 VAL A CA 1
ATOM 680 C C . VAL A 1 86 ? 7.002 -3.166 7.712 1.00 84.25 86 VAL A C 1
ATOM 682 O O . VAL A 1 86 ? 6.304 -3.274 8.716 1.00 84.25 86 VAL A O 1
ATOM 685 N N . ARG A 1 87 ? 7.820 -4.146 7.306 1.00 75.88 87 ARG A N 1
ATOM 686 C CA . ARG A 1 87 ? 7.954 -5.429 8.011 1.00 75.88 87 ARG A CA 1
ATOM 687 C C . ARG A 1 87 ? 8.608 -5.298 9.391 1.00 75.88 87 ARG A C 1
ATOM 689 O O . ARG A 1 87 ? 8.187 -5.998 10.300 1.00 75.88 87 ARG A O 1
ATOM 696 N N . GLN A 1 88 ? 9.611 -4.436 9.566 1.00 73.69 88 GLN A N 1
ATOM 697 C CA . GLN A 1 88 ? 10.270 -4.241 10.871 1.00 73.69 88 GLN A CA 1
ATOM 698 C C . GLN A 1 88 ? 9.368 -3.530 11.887 1.00 73.69 88 GLN A C 1
ATOM 700 O O . GLN A 1 88 ? 9.448 -3.791 13.083 1.00 73.69 88 GLN A O 1
ATOM 705 N N . HIS A 1 89 ? 8.507 -2.630 11.410 1.00 67.56 89 HIS A N 1
ATOM 706 C CA . HIS A 1 89 ? 7.584 -1.863 12.250 1.00 67.56 89 HIS A CA 1
ATOM 707 C C . HIS A 1 89 ? 6.166 -2.444 12.283 1.00 67.56 89 HIS A C 1
ATOM 709 O O . HIS A 1 89 ? 5.278 -1.874 12.920 1.00 67.56 89 HIS A O 1
ATOM 715 N N . ALA A 1 90 ? 5.941 -3.567 11.603 1.00 62.06 90 ALA A N 1
ATOM 716 C CA . ALA A 1 90 ? 4.749 -4.374 11.767 1.00 62.06 90 ALA A CA 1
ATOM 717 C C . ALA A 1 90 ? 4.698 -4.856 13.223 1.00 62.06 90 ALA A C 1
ATOM 719 O O . ALA A 1 90 ? 5.600 -5.549 13.690 1.00 62.06 90 ALA A O 1
ATOM 720 N N . HIS A 1 91 ? 3.658 -4.458 13.959 1.00 59.62 91 HIS A N 1
ATOM 721 C CA . HIS A 1 91 ? 3.463 -4.873 15.344 1.00 59.62 91 HIS A CA 1
ATOM 722 C C . HIS A 1 91 ? 3.492 -6.416 15.439 1.00 59.62 91 HIS A C 1
ATOM 724 O O . HIS A 1 91 ? 2.978 -7.070 14.533 1.00 59.62 91 HIS A O 1
ATOM 730 N N . PRO A 1 92 ? 4.016 -7.037 16.517 1.00 58.41 92 PRO A N 1
ATOM 731 C CA . PRO A 1 92 ? 4.034 -8.501 16.678 1.00 58.41 92 PRO A CA 1
ATOM 732 C C . PRO A 1 92 ? 2.656 -9.161 16.508 1.00 58.41 92 PRO A C 1
ATOM 734 O O . PRO A 1 92 ? 2.555 -10.327 16.136 1.00 58.41 92 PRO A O 1
ATOM 737 N N . SER A 1 93 ? 1.581 -8.389 16.712 1.00 55.00 93 SER A N 1
ATOM 738 C CA . SER A 1 93 ? 0.207 -8.789 16.385 1.00 55.00 93 SER A CA 1
ATOM 739 C C . SER A 1 93 ? 0.066 -9.251 14.942 1.00 55.00 93 SER A C 1
ATOM 741 O O . SER A 1 93 ? -0.673 -10.201 14.759 1.00 55.00 93 SER A O 1
ATOM 743 N N . LEU A 1 94 ? 0.767 -8.649 13.968 1.00 53.50 94 LEU A N 1
ATOM 744 C CA . LEU A 1 94 ? 0.756 -9.023 12.548 1.00 53.50 94 LEU A CA 1
ATOM 745 C C . LEU A 1 94 ? 1.256 -10.451 12.311 1.00 53.50 94 LEU A C 1
ATOM 747 O O . LEU A 1 94 ? 0.692 -11.142 11.467 1.00 53.50 94 LEU A O 1
ATOM 751 N N . HIS A 1 95 ? 2.216 -10.941 13.103 1.00 51.59 95 HIS A N 1
ATOM 752 C CA . HIS A 1 95 ? 2.629 -12.350 13.071 1.00 51.59 95 HIS A CA 1
ATOM 753 C C . HIS A 1 95 ? 1.519 -13.289 13.568 1.00 51.59 95 HIS A C 1
ATOM 755 O O . HIS A 1 95 ? 1.283 -14.334 12.959 1.00 51.59 95 HIS A O 1
ATOM 761 N N . ASN A 1 96 ? 0.757 -12.865 14.582 1.00 49.03 96 ASN A N 1
ATOM 762 C CA . ASN A 1 96 ? -0.430 -13.589 15.048 1.00 49.03 96 ASN A CA 1
ATOM 763 C C . ASN A 1 96 ? -1.598 -13.547 14.038 1.00 49.03 96 ASN A C 1
ATOM 765 O O . ASN A 1 96 ? -2.536 -14.328 14.168 1.00 49.03 96 ASN A O 1
ATOM 769 N N . LEU A 1 97 ? -1.568 -12.671 13.023 1.00 47.44 97 LEU A N 1
ATOM 770 C CA . LEU A 1 97 ? -2.625 -12.585 11.994 1.00 47.44 97 LEU A CA 1
ATOM 771 C C . LEU A 1 97 ? -2.455 -13.590 10.873 1.00 47.44 97 LEU A C 1
ATOM 773 O O . LEU A 1 97 ? -3.433 -13.949 10.228 1.00 47.44 97 LEU A O 1
ATOM 777 N N . VAL A 1 98 ? -1.222 -14.029 10.637 1.00 45.22 98 VAL A N 1
ATOM 778 C CA . VAL A 1 98 ? -0.903 -15.037 9.621 1.00 45.22 98 VAL A CA 1
ATOM 779 C C . VAL A 1 98 ? -1.029 -16.462 10.172 1.00 45.22 98 VAL A C 1
ATOM 781 O O . VAL A 1 98 ? -0.679 -17.415 9.486 1.00 45.22 98 VAL A O 1
ATOM 784 N N . GLY A 1 99 ? -1.531 -16.622 11.403 1.00 41.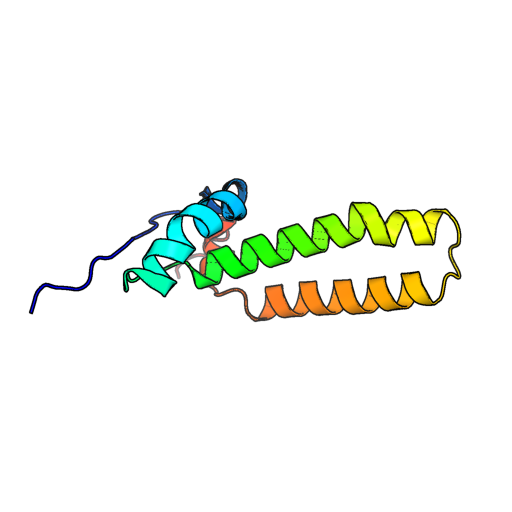06 99 GLY A N 1
ATOM 785 C CA . GLY A 1 99 ? -1.682 -17.927 12.049 1.00 41.06 99 GLY A CA 1
ATOM 786 C C . GLY A 1 99 ? -0.379 -18.513 12.596 1.00 41.06 99 GLY A C 1
ATOM 787 O O . GLY A 1 99 ? -0.358 -19.684 12.961 1.00 41.06 99 GLY A O 1
ATOM 788 N N . PHE A 1 100 ? 0.697 -17.725 12.703 1.00 43.09 100 PHE A N 1
ATOM 789 C CA . PHE A 1 100 ? 1.878 -18.133 13.463 1.00 43.09 100 PHE A CA 1
ATOM 790 C C . PHE A 1 100 ? 1.614 -17.898 14.949 1.00 43.09 100 PHE A C 1
ATOM 792 O O . PHE A 1 100 ? 2.129 -16.958 15.548 1.00 43.09 100 PHE A O 1
ATOM 799 N N . SER A 1 101 ? 0.771 -18.735 15.548 1.00 44.22 101 SER A N 1
ATOM 800 C CA . SER A 1 101 ? 0.740 -18.866 16.998 1.00 44.22 101 SER A CA 1
ATOM 801 C C . SER A 1 101 ? 2.108 -19.372 17.446 1.00 44.22 101 SER A C 1
ATOM 803 O O . SER A 1 101 ? 2.513 -20.491 17.130 1.00 44.22 101 SER A O 1
ATOM 805 N N . THR A 1 102 ? 2.843 -18.539 18.180 1.00 50.28 102 THR A N 1
ATOM 806 C CA . THR A 1 102 ? 3.977 -19.003 18.977 1.00 50.28 102 THR A CA 1
ATOM 807 C C . THR A 1 102 ? 3.461 -20.128 19.876 1.00 50.28 102 THR A C 1
ATOM 809 O O . THR A 1 102 ? 2.461 -19.908 20.566 1.00 50.28 102 THR A O 1
ATOM 812 N N . PRO A 1 103 ? 4.070 -21.329 19.875 1.00 42.31 103 PRO A N 1
ATOM 813 C CA . PRO A 1 103 ? 3.651 -22.375 20.791 1.00 42.31 103 PRO A CA 1
ATOM 814 C C . PRO A 1 103 ? 3.850 -21.848 22.212 1.00 42.31 103 PRO A C 1
ATOM 816 O O . PRO A 1 103 ? 4.968 -21.522 22.615 1.00 42.31 103 PRO A O 1
ATOM 819 N N . THR A 1 104 ? 2.750 -21.706 22.947 1.00 47.41 104 THR A N 1
ATOM 820 C CA . THR A 1 104 ? 2.768 -21.460 24.387 1.00 47.41 104 THR A CA 1
ATOM 821 C C . THR A 1 104 ? 3.543 -22.594 25.046 1.00 47.41 104 THR A C 1
ATOM 823 O O . THR A 1 104 ? 3.163 -23.757 24.908 1.00 47.41 104 THR A O 1
ATOM 826 N N . ARG A 1 105 ? 4.653 -22.243 25.700 1.00 40.94 105 ARG A N 1
ATOM 827 C CA . ARG A 1 105 ? 5.286 -23.077 26.722 1.00 40.94 105 ARG A CA 1
ATOM 828 C C . ARG A 1 105 ? 4.578 -22.867 28.048 1.00 40.94 105 ARG A C 1
ATOM 830 O O . ARG A 1 105 ? 4.197 -21.704 28.305 1.00 40.94 105 ARG A O 1
#

pLDDT: mean 79.33, std 16.89, range [40.94, 97.38]

Solvent-accessible surface area (backbone atoms only — not comparable to full-atom values): 6147 Å² total; per-residue (Å²): 133,82,79,76,54,71,48,82,78,92,70,57,76,46,67,87,41,12,58,58,49,43,66,70,42,46,58,44,36,79,72,70,62,32,48,57,84,50,54,69,59,29,48,48,51,33,52,46,52,53,49,51,48,45,42,64,73,49,33,49,54,46,34,72,78,36,76,80,41,64,67,34,54,51,50,47,53,53,47,51,50,51,51,50,51,48,60,72,68,47,54,74,64,59,48,53,55,75,68,56,69,73,82,83,126

Nearest PDB structures (foldseek):
  1dow-assembly1_A  TM=5.447E-01  e=1.497E+00  Mus musculus
  8snb-assembly1_6Q  TM=5.492E-01  e=1.787E+00  Strongylocentrotus purpuratus
  4h54-assembly1_A  TM=4.623E-01  e=1.411E+00  Escherichia coli K-12